Protein AF-A0A836VTZ4-F1 (afdb_monomer_lite)

Structure (mmCIF, N/CA/C/O backbone):
data_AF-A0A836VTZ4-F1
#
_entry.id   AF-A0A836VTZ4-F1
#
loop_
_atom_site.group_PDB
_atom_site.id
_atom_site.type_symbol
_atom_site.label_atom_id
_atom_site.label_alt_id
_atom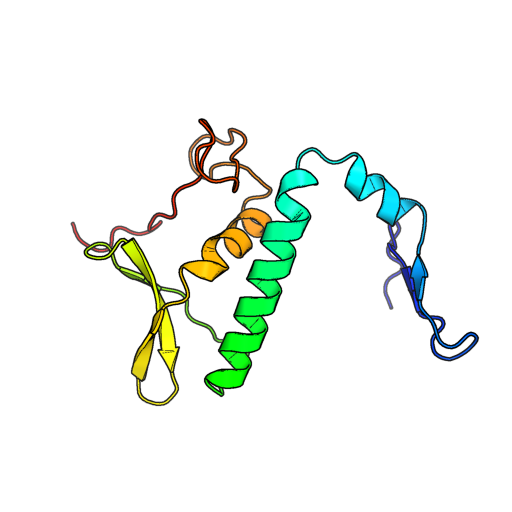_site.label_comp_id
_atom_site.label_asym_id
_atom_site.label_entity_id
_atom_site.label_seq_id
_atom_site.pdbx_PDB_ins_code
_atom_site.Cartn_x
_atom_site.Cartn_y
_atom_site.Cartn_z
_atom_site.occupancy
_atom_site.B_iso_or_equiv
_atom_site.auth_seq_id
_atom_site.auth_comp_id
_atom_site.auth_asym_id
_atom_site.auth_atom_id
_atom_site.pdbx_PDB_model_num
ATOM 1 N N . ASN A 1 1 ? 13.961 -21.337 -12.396 1.00 47.50 1 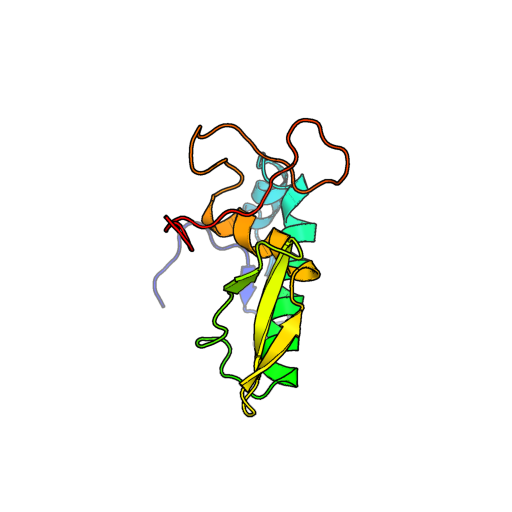ASN A N 1
ATOM 2 C CA . ASN A 1 1 ? 13.516 -20.040 -12.951 1.00 47.50 1 ASN A CA 1
ATOM 3 C C . ASN A 1 1 ? 12.354 -20.250 -13.907 1.00 47.50 1 ASN A C 1
ATOM 5 O O . ASN A 1 1 ? 12.590 -20.604 -15.053 1.00 47.50 1 ASN A O 1
ATOM 9 N N . LYS A 1 2 ? 11.105 -20.093 -13.443 1.00 51.91 2 LYS A N 1
ATOM 10 C CA . LYS A 1 2 ? 9.939 -20.077 -14.345 1.00 51.91 2 LYS A CA 1
ATOM 11 C C . LYS A 1 2 ? 10.035 -18.845 -15.245 1.00 51.91 2 LYS A C 1
ATOM 13 O O . LYS A 1 2 ? 10.364 -17.764 -14.760 1.00 51.91 2 LYS A O 1
ATOM 18 N N . ASN A 1 3 ? 9.780 -19.015 -16.538 1.00 59.22 3 ASN A N 1
ATOM 19 C CA . ASN A 1 3 ? 9.700 -17.887 -17.451 1.00 59.22 3 ASN A CA 1
ATOM 20 C C . ASN A 1 3 ? 8.380 -17.152 -17.182 1.00 59.22 3 ASN A C 1
ATOM 22 O O . ASN A 1 3 ? 7.313 -17.756 -17.251 1.00 59.22 3 ASN A O 1
ATOM 26 N N . ILE A 1 4 ? 8.467 -15.889 -16.775 1.00 75.56 4 ILE A N 1
ATOM 27 C CA . ILE A 1 4 ? 7.310 -15.032 -16.509 1.00 75.56 4 ILE A CA 1
ATOM 28 C C . ILE A 1 4 ? 7.079 -14.228 -17.786 1.00 75.56 4 ILE A C 1
ATOM 30 O O . ILE A 1 4 ? 7.991 -13.531 -18.221 1.00 75.56 4 ILE A O 1
ATOM 34 N N . ASN A 1 5 ? 5.886 -14.319 -18.381 1.00 76.44 5 ASN A N 1
ATOM 35 C CA . ASN A 1 5 ? 5.579 -13.631 -19.644 1.00 76.44 5 ASN A CA 1
ATOM 36 C C . ASN A 1 5 ? 5.683 -12.098 -19.526 1.00 76.44 5 ASN A C 1
ATOM 38 O O . ASN A 1 5 ? 6.098 -11.437 -20.468 1.00 76.44 5 ASN A O 1
ATOM 42 N N . ASN A 1 6 ? 5.370 -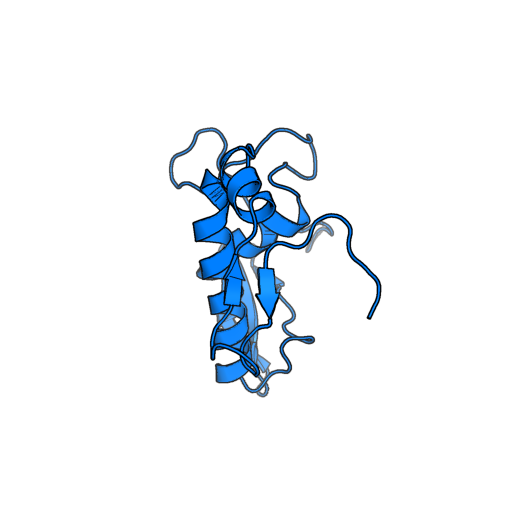11.543 -18.351 1.00 82.69 6 ASN A N 1
ATOM 43 C CA . ASN A 1 6 ? 5.417 -10.107 -18.075 1.00 82.69 6 ASN A CA 1
ATOM 44 C C . ASN A 1 6 ? 6.522 -9.793 -17.058 1.00 82.69 6 ASN A C 1
ATOM 46 O O . ASN A 1 6 ? 6.248 -9.560 -15.881 1.00 82.69 6 ASN A O 1
ATOM 50 N N . ARG A 1 7 ? 7.788 -9.839 -17.484 1.00 88.62 7 ARG A N 1
ATOM 51 C CA . ARG A 1 7 ? 8.899 -9.334 -16.656 1.00 88.62 7 ARG A CA 1
ATOM 52 C C . ARG A 1 7 ? 8.858 -7.818 -16.632 1.00 88.62 7 ARG A C 1
ATOM 54 O O . ARG A 1 7 ? 8.560 -7.237 -17.663 1.00 88.62 7 ARG A O 1
ATOM 61 N N . PHE A 1 8 ? 9.192 -7.218 -15.492 1.00 90.38 8 PHE A N 1
ATOM 62 C CA . PHE A 1 8 ? 9.368 -5.769 -15.361 1.00 90.38 8 PHE A CA 1
ATOM 63 C C . PHE A 1 8 ? 10.818 -5.327 -15.542 1.00 90.38 8 PHE A C 1
ATOM 65 O O . PHE A 1 8 ? 11.054 -4.212 -16.000 1.00 90.38 8 PHE A O 1
ATOM 72 N N . PHE A 1 9 ? 11.779 -6.203 -15.249 1.00 92.38 9 PHE A N 1
ATOM 73 C CA . PHE A 1 9 ? 13.198 -5.936 -15.432 1.00 92.38 9 PHE A CA 1
ATOM 74 C C . PHE A 1 9 ? 13.978 -7.209 -15.786 1.00 92.38 9 PHE A C 1
ATOM 76 O O . PHE A 1 9 ? 13.544 -8.328 -15.480 1.00 92.38 9 PHE A O 1
ATOM 83 N N . TYR A 1 10 ? 15.149 -7.022 -16.386 1.00 91.00 10 TYR A N 1
ATOM 84 C CA . TYR A 1 10 ? 16.205 -8.021 -16.495 1.00 91.00 10 TYR A CA 1
ATOM 85 C C . TYR A 1 10 ? 17.312 -7.710 -15.487 1.00 91.00 10 TYR A C 1
ATOM 87 O O . TYR A 1 10 ? 17.694 -6.557 -15.295 1.00 91.00 10 TYR A O 1
ATOM 95 N N . ASP A 1 11 ? 17.798 -8.748 -14.807 1.00 91.12 11 ASP A N 1
ATOM 96 C CA . ASP A 1 11 ? 18.917 -8.633 -13.877 1.00 91.12 11 ASP A CA 1
ATOM 97 C C . ASP A 1 11 ? 20.233 -8.780 -14.641 1.00 91.12 11 ASP A C 1
ATOM 99 O O . ASP A 1 11 ? 20.647 -9.888 -14.985 1.00 91.12 11 ASP A O 1
ATOM 103 N N . GLU A 1 12 ? 20.876 -7.649 -14.905 1.00 93.88 12 GLU A N 1
ATOM 104 C CA . GLU A 1 12 ? 22.128 -7.550 -15.654 1.00 93.88 12 GLU A CA 1
ATOM 105 C C . GLU A 1 12 ? 23.292 -7.131 -14.750 1.00 93.88 12 GLU A C 1
ATOM 107 O O . GLU A 1 12 ? 24.342 -6.695 -15.222 1.00 93.88 12 GLU A O 1
ATOM 112 N N . ARG A 1 13 ? 23.163 -7.312 -13.427 1.00 93.62 13 ARG A N 1
ATOM 113 C CA . ARG A 1 13 ? 24.203 -6.930 -12.456 1.00 93.62 13 ARG A CA 1
ATOM 114 C C . ARG A 1 13 ? 25.546 -7.611 -12.715 1.00 93.62 13 ARG A C 1
ATOM 116 O O . ARG A 1 13 ? 26.582 -7.065 -12.363 1.00 93.62 13 ARG A O 1
ATOM 123 N N . LYS A 1 14 ? 25.533 -8.792 -13.340 1.00 90.81 14 LYS A N 1
ATOM 124 C CA . LYS A 1 14 ? 26.747 -9.539 -13.704 1.00 90.81 14 LYS A CA 1
ATOM 125 C C . LYS A 1 14 ? 27.366 -9.121 -15.039 1.00 90.81 14 LYS A C 1
ATOM 127 O O . LYS A 1 14 ? 28.556 -9.343 -15.216 1.00 90.81 14 LYS A O 1
ATOM 132 N N . SER A 1 15 ? 26.582 -8.585 -15.975 1.00 91.44 15 SER A N 1
ATOM 133 C CA . SER A 1 15 ? 27.049 -8.220 -17.320 1.00 91.44 15 SER A CA 1
ATOM 134 C C . SER A 1 15 ? 27.321 -6.724 -17.444 1.00 91.44 15 SER A C 1
ATOM 136 O O . SER A 1 15 ? 28.387 -6.334 -17.903 1.00 91.44 15 SER A O 1
ATOM 138 N N . MET A 1 16 ? 26.370 -5.894 -17.015 1.00 88.44 16 MET A N 1
ATOM 139 C CA . MET A 1 16 ? 26.393 -4.436 -17.172 1.00 88.44 16 MET A CA 1
ATOM 140 C C . MET A 1 16 ? 26.266 -3.685 -15.839 1.00 88.44 16 MET A C 1
ATOM 142 O O . MET A 1 16 ? 26.173 -2.462 -15.822 1.00 88.44 16 MET A O 1
ATOM 146 N N . GLY A 1 17 ? 26.265 -4.398 -14.707 1.00 91.56 17 GLY A N 1
ATOM 147 C CA . GLY A 1 17 ? 26.247 -3.789 -13.374 1.00 91.56 17 GLY A CA 1
ATOM 148 C C . GLY A 1 17 ? 24.903 -3.175 -12.968 1.00 91.56 17 GLY A C 1
ATOM 149 O O . GLY A 1 17 ? 24.856 -2.432 -11.993 1.00 91.56 17 GLY A O 1
ATOM 150 N N . GLY A 1 18 ? 23.810 -3.482 -13.677 1.00 92.50 18 GLY A N 1
ATOM 151 C CA . GLY A 1 18 ? 22.523 -2.811 -13.479 1.00 92.50 18 GLY A CA 1
ATOM 152 C C . GLY A 1 18 ? 21.288 -3.692 -13.656 1.00 92.50 18 GLY A C 1
ATOM 153 O O . GLY A 1 18 ? 21.371 -4.902 -13.858 1.00 92.50 18 GLY A O 1
ATOM 154 N N . LEU A 1 19 ? 20.122 -3.054 -13.548 1.00 93.44 19 LEU A N 1
ATOM 155 C CA . LEU A 1 19 ? 18.828 -3.628 -13.913 1.00 93.44 19 LEU A CA 1
ATOM 156 C C . LEU A 1 19 ? 18.342 -2.939 -15.189 1.00 93.44 19 LEU A C 1
ATOM 158 O O . LEU A 1 19 ? 18.295 -1.711 -15.235 1.00 93.44 19 LEU A O 1
ATOM 162 N N . LEU A 1 20 ? 17.941 -3.718 -16.191 1.00 91.81 20 LEU A N 1
ATOM 163 C CA . LEU A 1 20 ? 17.328 -3.190 -17.407 1.00 91.81 20 LEU A CA 1
ATOM 164 C C . LEU A 1 20 ? 15.810 -3.253 -17.271 1.00 91.81 20 LEU A C 1
ATOM 166 O O . LEU A 1 20 ? 15.239 -4.342 -17.205 1.00 91.81 20 LEU A O 1
ATOM 170 N N . LEU A 1 21 ? 15.154 -2.096 -17.212 1.00 91.31 21 LEU A N 1
ATOM 171 C CA . LEU A 1 21 ? 13.694 -2.022 -17.181 1.00 91.31 21 LEU A CA 1
ATOM 172 C C . LEU A 1 21 ? 13.107 -2.402 -18.545 1.00 91.31 21 LEU A C 1
ATOM 174 O O . LEU A 1 21 ? 13.700 -2.156 -19.590 1.00 91.31 21 LEU A O 1
ATOM 178 N N . THR A 1 22 ? 11.925 -3.005 -18.521 1.00 92.25 22 THR A N 1
ATOM 179 C CA . THR A 1 22 ? 11.174 -3.385 -19.728 1.00 92.25 22 THR A CA 1
ATOM 180 C C . THR A 1 22 ? 9.947 -2.498 -19.901 1.00 92.25 22 THR A C 1
ATOM 182 O O . THR A 1 22 ? 9.432 -1.963 -18.919 1.00 92.25 22 THR A O 1
ATOM 185 N N . ASP A 1 23 ? 9.380 -2.454 -21.105 1.00 90.12 23 ASP A N 1
ATOM 186 C CA . ASP A 1 23 ? 8.139 -1.712 -21.379 1.00 90.12 23 ASP A CA 1
ATOM 187 C C . ASP A 1 23 ? 6.952 -2.173 -20.522 1.00 90.12 23 ASP A C 1
ATOM 189 O O . ASP A 1 23 ? 6.035 -1.407 -20.240 1.00 90.12 23 ASP A O 1
ATOM 193 N N . ASN A 1 24 ? 6.961 -3.420 -20.040 1.00 89.19 24 ASN A N 1
ATOM 194 C CA . ASN A 1 24 ? 5.922 -3.895 -19.128 1.00 89.19 24 ASN A CA 1
ATOM 195 C C . ASN A 1 24 ? 5.918 -3.145 -17.791 1.00 89.19 24 ASN A C 1
ATOM 197 O O . ASN A 1 24 ? 4.870 -3.077 -17.156 1.00 89.19 24 ASN A O 1
ATOM 201 N N . PHE A 1 25 ? 7.057 -2.595 -17.358 1.00 87.81 25 PHE A N 1
ATOM 202 C CA . PHE A 1 25 ? 7.099 -1.712 -16.192 1.00 87.81 25 PHE A CA 1
ATOM 203 C C . PHE A 1 25 ? 6.338 -0.410 -16.472 1.00 87.81 25 PHE A C 1
ATOM 205 O O . PHE A 1 25 ? 5.584 0.055 -15.624 1.00 87.81 25 PHE A O 1
ATOM 212 N N . LEU A 1 26 ? 6.462 0.136 -17.685 1.00 85.12 26 LEU A N 1
ATOM 213 C CA . LEU A 1 26 ? 5.777 1.369 -18.081 1.00 85.12 26 LEU A CA 1
ATOM 214 C C . LEU A 1 26 ? 4.254 1.197 -18.125 1.00 85.12 26 LEU A C 1
ATOM 216 O O . LEU A 1 26 ? 3.533 2.105 -17.726 1.00 85.12 26 LEU A O 1
ATOM 220 N N . LYS A 1 27 ? 3.757 0.004 -18.476 1.00 86.50 27 LYS A N 1
ATOM 221 C CA . LYS A 1 27 ? 2.316 -0.323 -18.425 1.00 86.50 27 LYS A CA 1
ATOM 222 C C . LYS A 1 27 ? 1.701 -0.187 -17.027 1.00 86.50 27 LYS A C 1
ATOM 224 O O . LYS A 1 27 ? 0.486 -0.082 -16.902 1.00 86.50 27 LYS A O 1
ATOM 229 N N . ILE A 1 28 ? 2.505 -0.180 -15.960 1.00 82.56 28 ILE A N 1
ATOM 230 C CA . ILE A 1 28 ? 2.005 0.069 -14.600 1.00 82.56 28 ILE A CA 1
ATOM 231 C C . ILE A 1 28 ? 1.453 1.498 -14.485 1.00 82.56 28 ILE A C 1
ATOM 233 O O . ILE A 1 28 ? 0.446 1.698 -13.804 1.00 82.56 28 ILE A O 1
ATOM 237 N N . ALA A 1 29 ? 2.051 2.463 -15.194 1.00 80.81 29 ALA A N 1
ATOM 238 C CA . ALA A 1 29 ? 1.586 3.851 -15.231 1.00 80.81 29 ALA A CA 1
ATOM 239 C C . ALA A 1 29 ? 0.199 4.008 -15.871 1.00 80.81 29 ALA A C 1
ATOM 241 O O . ALA A 1 29 ? -0.512 4.962 -15.581 1.00 80.81 29 ALA A O 1
ATOM 242 N N . GLU A 1 30 ? -0.214 3.046 -16.694 1.00 82.19 30 GLU A N 1
ATOM 243 C CA . GLU A 1 30 ? -1.537 3.014 -17.324 1.00 82.19 30 GLU A CA 1
ATOM 244 C C . GLU A 1 30 ? -2.606 2.396 -16.405 1.00 82.19 30 GLU A C 1
ATOM 246 O O . GLU A 1 30 ? -3.797 2.397 -16.723 1.00 82.19 30 GLU A O 1
ATOM 251 N N . SER A 1 31 ? -2.205 1.831 -15.261 1.00 77.12 31 SER A N 1
ATOM 252 C CA . SER A 1 31 ? -3.130 1.170 -14.346 1.00 77.12 31 SER A CA 1
ATOM 253 C C . SER A 1 31 ? -3.896 2.175 -13.487 1.00 77.12 31 SER A C 1
ATOM 255 O O . SER A 1 31 ? -3.355 3.162 -12.998 1.00 77.12 31 SER A O 1
ATOM 257 N N . ALA A 1 32 ? -5.161 1.861 -13.203 1.00 69.50 32 ALA A N 1
ATOM 258 C CA . ALA A 1 32 ? -6.003 2.672 -12.322 1.00 69.50 32 ALA A CA 1
ATOM 259 C C . ALA A 1 32 ? -5.496 2.759 -10.867 1.00 69.50 32 ALA A C 1
ATOM 261 O O . ALA A 1 32 ? -6.043 3.530 -10.090 1.00 69.50 32 ALA A O 1
ATOM 262 N N . SER A 1 33 ? -4.499 1.952 -10.494 1.00 70.12 33 SER A N 1
ATOM 263 C CA . SER A 1 33 ? -3.889 1.923 -9.161 1.00 70.12 33 SER A CA 1
ATOM 264 C C . SER A 1 33 ? -2.530 2.630 -9.121 1.00 70.12 33 SER A C 1
ATOM 266 O O . SER A 1 33 ? -1.861 2.592 -8.092 1.00 70.12 33 SER A O 1
ATOM 268 N N . PHE A 1 34 ? -2.099 3.263 -10.219 1.00 81.12 34 PHE A N 1
ATOM 269 C CA . PHE A 1 34 ? -0.805 3.944 -10.277 1.00 81.12 34 PHE A CA 1
ATOM 270 C C . PHE A 1 34 ? -0.681 5.062 -9.234 1.00 81.12 34 PHE A C 1
ATOM 272 O O . PHE A 1 34 ? 0.362 5.193 -8.596 1.00 81.12 34 PHE A O 1
ATOM 279 N N . ASP A 1 35 ? -1.764 5.801 -8.991 1.00 77.31 35 ASP A N 1
ATOM 280 C CA . ASP A 1 35 ? -1.797 6.884 -7.999 1.00 77.31 35 ASP A CA 1
ATOM 281 C C . ASP A 1 35 ? -1.522 6.392 -6.567 1.00 77.31 35 ASP A C 1
ATOM 283 O O . ASP A 1 35 ? -0.927 7.102 -5.751 1.00 77.31 35 ASP A O 1
ATOM 287 N N . ASP A 1 36 ? -1.906 5.149 -6.275 1.00 79.31 36 ASP A N 1
ATOM 288 C CA . ASP A 1 36 ? -1.698 4.502 -4.982 1.00 79.31 36 ASP A CA 1
ATOM 289 C C . ASP A 1 36 ? -0.315 3.838 -4.871 1.00 79.31 36 ASP A C 1
ATOM 291 O O . ASP A 1 36 ? 0.160 3.595 -3.759 1.00 79.31 36 ASP A O 1
ATOM 295 N N . LEU A 1 37 ? 0.360 3.571 -5.998 1.00 82.62 37 LEU A N 1
ATOM 296 C CA . LEU A 1 37 ? 1.576 2.752 -6.059 1.00 82.62 37 LEU A CA 1
ATOM 297 C C . LEU A 1 37 ? 2.699 3.290 -5.169 1.00 82.62 37 LEU A C 1
ATOM 299 O O . LEU A 1 37 ? 3.359 2.519 -4.470 1.00 82.62 37 LEU A O 1
ATOM 303 N N . ASN A 1 38 ? 2.912 4.608 -5.172 1.00 85.62 38 ASN A N 1
ATOM 304 C CA . ASN A 1 38 ? 3.954 5.237 -4.357 1.00 85.62 38 ASN A CA 1
ATOM 305 C C . ASN A 1 38 ? 3.648 5.108 -2.860 1.00 85.62 38 ASN A C 1
ATOM 307 O O . ASN A 1 38 ? 4.526 4.754 -2.078 1.00 85.62 38 ASN A O 1
ATOM 311 N N . GLN A 1 39 ? 2.392 5.342 -2.465 1.00 84.81 39 GLN A N 1
ATOM 312 C CA . GLN A 1 39 ? 1.971 5.242 -1.065 1.00 84.81 39 GLN A CA 1
ATOM 313 C C . GLN A 1 39 ? 2.009 3.794 -0.568 1.00 84.81 39 GLN A C 1
ATOM 315 O O . GLN A 1 39 ? 2.405 3.536 0.571 1.00 84.81 39 GLN A O 1
ATOM 320 N N . GLU A 1 40 ? 1.620 2.845 -1.421 1.00 85.38 40 GLU A N 1
ATOM 321 C CA . GLU A 1 40 ? 1.718 1.417 -1.133 1.00 85.38 40 GLU A CA 1
ATOM 322 C C . GLU A 1 40 ? 3.184 0.987 -0.983 1.00 85.38 40 GLU A C 1
ATOM 324 O O . GLU A 1 40 ? 3.526 0.314 -0.010 1.00 85.38 40 GLU A O 1
ATOM 329 N N . THR A 1 41 ? 4.052 1.395 -1.913 1.00 87.50 41 THR A N 1
ATOM 330 C CA . THR A 1 41 ? 5.484 1.055 -1.901 1.00 87.50 41 THR A CA 1
ATOM 331 C C . THR A 1 41 ? 6.168 1.582 -0.643 1.00 87.50 41 THR A C 1
ATOM 333 O O . THR A 1 41 ? 6.825 0.808 0.054 1.00 87.50 41 THR A O 1
ATOM 336 N N . ASP A 1 42 ? 5.955 2.856 -0.308 1.00 88.56 42 ASP A N 1
ATOM 337 C CA . ASP A 1 42 ? 6.505 3.475 0.903 1.00 88.56 42 ASP A CA 1
ATOM 338 C C . ASP A 1 42 ? 6.017 2.757 2.170 1.00 88.56 42 ASP A C 1
ATOM 340 O O . ASP A 1 42 ? 6.806 2.338 3.017 1.00 88.56 42 ASP A O 1
ATOM 344 N N . SER A 1 43 ? 4.712 2.481 2.253 1.00 86.12 43 SER A N 1
ATOM 345 C CA . SER A 1 43 ? 4.128 1.789 3.408 1.00 86.12 43 SER A CA 1
ATOM 346 C C . SER A 1 43 ? 4.640 0.358 3.571 1.00 86.12 43 SER A C 1
ATOM 348 O O . SER A 1 43 ? 4.872 -0.084 4.699 1.00 86.12 43 SER A O 1
ATOM 350 N N . ARG A 1 44 ? 4.841 -0.369 2.462 1.00 86.12 44 ARG A N 1
ATOM 351 C CA . ARG A 1 44 ? 5.438 -1.714 2.465 1.00 86.12 44 ARG A CA 1
ATOM 352 C C . ARG A 1 44 ? 6.888 -1.678 2.924 1.00 86.12 44 ARG A C 1
ATOM 354 O O . ARG A 1 44 ? 7.291 -2.552 3.689 1.00 86.12 44 ARG A O 1
ATOM 361 N N . TRP A 1 45 ? 7.659 -0.687 2.483 1.00 88.12 45 TRP A N 1
ATOM 362 C CA . TRP A 1 45 ? 9.036 -0.527 2.932 1.00 88.12 45 TRP A CA 1
ATOM 363 C C . TRP A 1 45 ? 9.098 -0.223 4.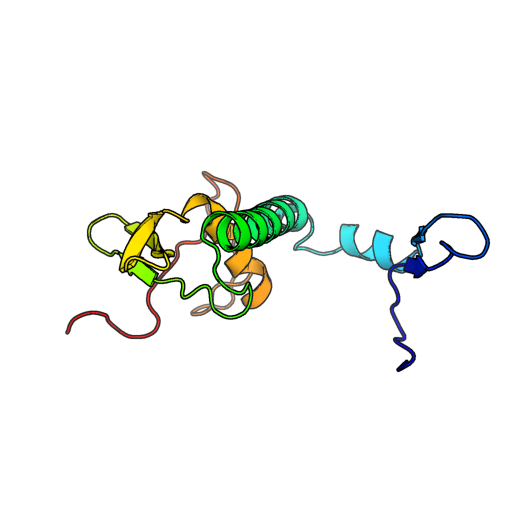430 1.00 88.12 45 TRP A C 1
ATOM 365 O O . TRP A 1 45 ? 9.810 -0.899 5.168 1.00 88.12 45 TRP A O 1
ATOM 375 N N . ARG A 1 46 ? 8.223 0.662 4.911 1.00 86.81 46 ARG A N 1
ATOM 376 C CA . ARG A 1 46 ? 8.098 0.995 6.333 1.00 86.81 46 ARG A CA 1
ATOM 377 C C . ARG A 1 46 ? 7.742 -0.207 7.216 1.00 86.81 46 ARG A C 1
ATOM 379 O O . ARG A 1 46 ? 8.240 -0.314 8.335 1.00 86.81 46 ARG A O 1
ATOM 386 N N . LEU A 1 47 ? 6.921 -1.142 6.720 1.00 83.38 47 LEU A N 1
ATOM 387 C CA . LEU A 1 47 ? 6.659 -2.417 7.409 1.00 83.38 47 LEU A CA 1
ATOM 388 C C . LEU A 1 47 ? 7.925 -3.269 7.527 1.00 83.38 47 LEU A C 1
ATOM 390 O O . LEU A 1 47 ? 8.172 -3.849 8.582 1.00 83.38 47 LEU A O 1
ATOM 394 N N . VAL A 1 48 ? 8.724 -3.346 6.461 1.00 84.12 48 VAL A N 1
ATOM 395 C CA . VAL A 1 48 ? 9.993 -4.088 6.463 1.00 84.12 48 VAL A CA 1
ATOM 396 C C . VAL A 1 48 ? 10.984 -3.457 7.443 1.00 84.12 48 VAL A C 1
ATOM 398 O O . VAL A 1 48 ? 11.560 -4.170 8.263 1.00 84.12 48 VAL A O 1
ATOM 401 N N . GLU A 1 49 ? 11.129 -2.134 7.416 1.00 86.06 49 GLU A N 1
ATOM 402 C CA . GLU A 1 49 ? 11.991 -1.393 8.343 1.00 86.06 49 GLU A CA 1
ATOM 403 C C . GLU A 1 49 ? 11.550 -1.567 9.798 1.00 86.06 49 GLU A C 1
ATOM 405 O O . GLU A 1 49 ? 12.381 -1.776 10.682 1.00 86.06 49 GLU A O 1
ATOM 410 N N . THR A 1 50 ? 10.238 -1.549 10.044 1.00 82.19 50 THR A N 1
ATOM 411 C CA . THR A 1 50 ? 9.671 -1.789 11.375 1.00 82.19 50 THR A CA 1
ATOM 412 C C . THR A 1 50 ? 9.916 -3.228 11.830 1.00 82.19 50 THR A C 1
ATOM 414 O O . THR A 1 50 ? 10.298 -3.458 12.972 1.00 82.19 50 THR A O 1
ATOM 417 N N . ALA A 1 51 ? 9.766 -4.221 10.951 1.00 79.62 51 ALA A N 1
ATOM 418 C CA . ALA A 1 51 ? 10.086 -5.608 11.288 1.00 79.62 51 ALA A CA 1
ATOM 419 C C . ALA A 1 51 ? 11.556 -5.754 11.716 1.00 79.62 51 ALA A C 1
ATOM 421 O O . ALA A 1 51 ? 11.850 -6.384 12.734 1.00 79.62 51 ALA A O 1
ATOM 422 N N . TRP A 1 52 ? 12.470 -5.121 10.972 1.00 83.06 52 TRP A N 1
ATOM 423 C CA . TRP A 1 52 ? 13.896 -5.109 11.295 1.00 83.06 52 TRP A CA 1
ATOM 424 C C . TRP A 1 52 ? 14.197 -4.403 12.616 1.00 83.06 52 TRP A C 1
ATOM 426 O O . TRP A 1 52 ? 14.934 -4.959 13.429 1.00 83.06 52 TRP A O 1
ATOM 436 N N . SER A 1 53 ? 13.614 -3.227 12.863 1.00 82.69 53 SER A N 1
ATOM 437 C CA . SER A 1 53 ? 13.853 -2.474 14.101 1.00 82.69 53 SER A CA 1
ATOM 438 C C . SER A 1 53 ? 13.340 -3.2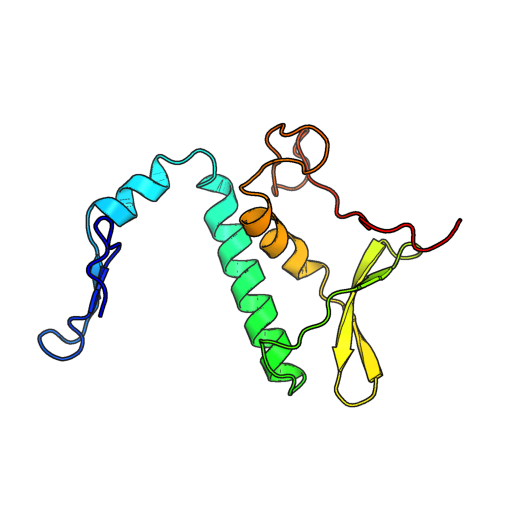02 15.346 1.00 82.69 53 SER A C 1
ATOM 440 O O . SER A 1 53 ? 13.931 -3.084 16.418 1.00 82.69 53 SER A O 1
ATOM 442 N N . LEU A 1 54 ? 12.279 -4.001 15.203 1.00 78.31 54 LEU A N 1
ATOM 443 C CA . LEU A 1 54 ? 11.708 -4.797 16.289 1.00 78.31 54 LEU A CA 1
ATOM 444 C C . LEU A 1 54 ? 12.368 -6.173 16.464 1.00 78.31 54 LEU A C 1
ATOM 446 O O . LEU A 1 54 ? 12.007 -6.899 17.391 1.00 78.31 54 LEU A O 1
ATOM 450 N N . GLY A 1 55 ? 13.313 -6.547 15.594 1.00 72.31 55 GLY A N 1
ATOM 451 C CA . GLY A 1 55 ? 13.955 -7.864 15.619 1.00 72.31 55 GLY A CA 1
ATOM 452 C C . GLY A 1 55 ? 12.996 -9.020 15.311 1.00 72.31 55 GLY A C 1
ATOM 453 O O . GLY A 1 55 ? 13.261 -10.159 15.693 1.00 72.31 55 GLY A O 1
ATOM 454 N N . ILE A 1 56 ? 11.872 -8.738 14.646 1.00 71.06 56 ILE A N 1
ATOM 455 C CA . ILE A 1 56 ? 10.857 -9.732 14.290 1.00 71.06 56 ILE A CA 1
ATOM 456 C C . ILE A 1 56 ? 11.133 -10.199 12.862 1.00 71.06 56 ILE A C 1
ATOM 458 O O . ILE A 1 56 ? 11.479 -9.414 11.976 1.00 71.06 56 ILE A O 1
ATOM 462 N N . SER A 1 57 ? 10.950 -11.493 12.599 1.00 62.12 57 SER A N 1
ATOM 463 C CA . SER A 1 57 ? 10.930 -11.977 11.220 1.00 62.12 57 SER A CA 1
ATOM 464 C C . SER A 1 57 ? 9.858 -11.222 10.428 1.00 62.12 57 SER A C 1
ATOM 466 O O . SER A 1 57 ? 8.701 -11.182 10.834 1.00 62.12 57 SER A O 1
ATOM 468 N N . LYS A 1 58 ? 10.214 -10.681 9.257 1.00 56.84 58 LYS A N 1
ATOM 469 C CA . LYS A 1 58 ? 9.281 -10.018 8.321 1.00 56.84 58 LYS A CA 1
ATOM 470 C C . LYS A 1 58 ? 8.036 -10.852 7.975 1.00 56.84 58 LYS A C 1
ATOM 472 O O . LYS A 1 58 ? 7.028 -10.300 7.560 1.00 56.84 58 LYS A O 1
ATOM 477 N N . ASN A 1 59 ? 8.108 -12.174 8.155 1.00 54.22 59 ASN A N 1
ATOM 478 C CA . ASN A 1 59 ? 7.007 -13.110 7.920 1.00 54.22 59 ASN A CA 1
ATOM 479 C C . ASN A 1 59 ? 6.051 -13.245 9.130 1.00 54.22 59 ASN A C 1
ATOM 481 O O . ASN A 1 59 ? 5.071 -13.975 9.036 1.00 54.22 59 ASN A O 1
ATOM 485 N N . VAL A 1 60 ? 6.358 -12.601 10.264 1.00 55.69 60 VAL A N 1
ATOM 486 C CA . VAL A 1 60 ? 5.704 -12.763 11.582 1.00 55.69 60 VAL A CA 1
ATOM 487 C C . VAL A 1 60 ? 5.295 -11.399 12.168 1.00 55.69 60 VAL A C 1
ATOM 489 O O . VAL A 1 60 ? 5.081 -11.262 13.367 1.00 55.69 60 VAL A O 1
ATOM 492 N N . VAL A 1 61 ? 5.176 -10.350 11.348 1.00 63.44 61 VAL A N 1
ATOM 493 C CA . VAL A 1 61 ? 4.575 -9.091 11.817 1.00 63.44 61 VAL A CA 1
ATOM 494 C C . VAL A 1 61 ? 3.069 -9.310 11.921 1.00 63.44 61 VAL A C 1
ATOM 496 O O . VAL A 1 61 ? 2.345 -9.213 10.930 1.00 63.44 61 VAL A O 1
ATOM 499 N N . GLN A 1 62 ? 2.598 -9.665 13.116 1.00 68.31 62 GLN A N 1
ATOM 500 C CA . GLN A 1 62 ? 1.172 -9.733 13.400 1.00 68.31 62 GLN A CA 1
ATOM 501 C C . GLN A 1 62 ? 0.641 -8.305 13.547 1.00 68.31 62 GLN A C 1
ATOM 503 O O . GLN A 1 62 ? 0.935 -7.617 14.520 1.00 68.31 62 GLN A O 1
ATOM 508 N N . ILE A 1 63 ? -0.126 -7.866 12.552 1.00 70.75 63 ILE A N 1
ATOM 509 C CA . ILE A 1 63 ? -0.802 -6.569 12.556 1.00 70.75 63 ILE A CA 1
ATOM 510 C C . ILE A 1 63 ? -2.153 -6.744 13.254 1.00 70.75 63 ILE A C 1
ATOM 512 O O . ILE A 1 63 ? -2.967 -7.561 12.825 1.00 70.75 63 ILE A O 1
ATOM 516 N N . ALA A 1 64 ? -2.387 -5.979 14.315 1.00 73.94 64 ALA A N 1
ATOM 517 C CA . ALA A 1 64 ? -3.657 -5.889 15.028 1.00 73.94 64 ALA A CA 1
ATOM 518 C C . ALA A 1 64 ? -4.193 -4.453 14.958 1.00 73.94 64 ALA A C 1
ATOM 520 O O . ALA A 1 64 ? -3.412 -3.510 14.865 1.00 73.94 64 ALA A O 1
ATOM 521 N N . PHE A 1 65 ? -5.509 -4.269 15.009 1.00 75.38 65 PHE A N 1
ATOM 522 C CA . PHE A 1 65 ? -6.145 -2.952 15.080 1.00 75.38 65 PHE A CA 1
ATOM 523 C C . PHE A 1 65 ? -6.739 -2.746 16.476 1.00 75.38 65 PHE A C 1
ATOM 525 O O . PHE A 1 65 ? -7.164 -3.699 17.126 1.00 75.38 65 PHE A O 1
ATOM 532 N N . ASP A 1 66 ? -6.717 -1.517 16.972 1.00 75.62 66 ASP A N 1
ATOM 533 C CA . ASP A 1 66 ? -7.280 -1.134 18.265 1.00 75.62 66 ASP A CA 1
ATOM 534 C C . ASP A 1 66 ? -8.465 -0.202 18.034 1.00 75.62 66 ASP A C 1
ATOM 536 O O . ASP A 1 66 ? -8.290 0.891 17.511 1.00 75.62 66 ASP A O 1
ATOM 540 N N . GLN A 1 67 ? -9.659 -0.650 18.418 1.00 73.06 67 GLN A N 1
ATOM 541 C CA . GLN A 1 67 ? -10.915 0.053 18.156 1.00 73.06 67 GLN A CA 1
ATOM 542 C C . GLN A 1 67 ? -11.111 1.298 19.037 1.00 73.06 67 GLN A C 1
ATOM 544 O O . GLN A 1 67 ? -11.905 2.163 18.689 1.00 73.06 67 GLN A O 1
ATOM 549 N N . GLU A 1 68 ? -10.423 1.408 20.180 1.00 79.69 68 GLU A N 1
ATOM 550 C CA . GLU A 1 68 ? -10.536 2.600 21.036 1.00 79.69 68 GLU A CA 1
ATOM 551 C C . GLU A 1 68 ? -9.683 3.757 20.507 1.00 79.69 68 GLU A C 1
ATOM 553 O O . GLU A 1 68 ? -9.995 4.924 20.741 1.00 79.69 68 GLU A O 1
ATOM 558 N N . THR A 1 69 ? -8.592 3.434 19.810 1.00 78.31 69 THR A N 1
ATOM 559 C CA . THR A 1 69 ? -7.609 4.418 19.334 1.00 78.31 69 THR A CA 1
ATOM 560 C C . THR A 1 69 ? -7.553 4.548 17.813 1.00 78.31 69 THR A C 1
ATOM 562 O O . THR A 1 69 ? -6.883 5.449 17.312 1.00 78.31 69 THR A O 1
ATOM 565 N N . ASP A 1 70 ? -8.237 3.668 17.082 1.00 75.19 70 ASP A N 1
ATOM 566 C CA . ASP A 1 70 ? -8.161 3.499 15.629 1.00 75.19 70 ASP A CA 1
ATOM 567 C C . ASP A 1 70 ? -6.729 3.282 15.101 1.00 75.19 70 ASP A C 1
ATOM 569 O O . ASP A 1 70 ? -6.373 3.687 13.987 1.00 75.19 70 ASP A O 1
ATOM 573 N N . LEU A 1 71 ? -5.880 2.624 15.903 1.00 79.62 71 LEU A N 1
ATOM 574 C CA . LEU A 1 71 ? -4.471 2.395 15.577 1.00 79.62 71 LEU A CA 1
ATOM 575 C C . LEU A 1 71 ? -4.188 0.950 15.166 1.00 79.62 71 LEU A C 1
ATOM 577 O O . LEU A 1 71 ? -4.514 -0.010 15.872 1.00 79.62 71 LEU A O 1
ATOM 581 N N . LEU A 1 72 ? -3.461 0.795 14.058 1.00 76.06 72 LEU A N 1
ATOM 582 C CA . LEU A 1 72 ? -2.786 -0.459 13.743 1.00 76.06 72 LEU A CA 1
ATOM 583 C C . LEU A 1 72 ? -1.536 -0.582 14.602 1.00 76.06 72 LEU A C 1
ATOM 585 O O . LEU A 1 72 ? -0.742 0.347 14.694 1.00 76.06 72 LEU A O 1
ATOM 589 N N . HIS A 1 73 ? -1.321 -1.747 15.191 1.00 78.88 73 HIS A N 1
ATOM 590 C CA . HIS A 1 73 ? -0.170 -2.024 16.025 1.00 78.88 73 HIS A CA 1
ATOM 591 C C . HIS A 1 73 ? 0.373 -3.435 15.797 1.00 78.88 73 HIS A C 1
ATOM 593 O O . HIS A 1 73 ? -0.343 -4.346 15.391 1.00 78.88 73 HIS A O 1
ATOM 599 N N . THR A 1 74 ? 1.655 -3.615 16.085 1.00 80.81 74 THR A N 1
ATOM 600 C CA . THR A 1 74 ? 2.322 -4.918 16.189 1.00 80.81 74 THR A CA 1
ATOM 601 C C . THR A 1 74 ? 2.873 -5.091 17.603 1.00 80.81 74 THR A C 1
ATOM 603 O O . THR A 1 74 ? 2.932 -4.133 18.379 1.00 80.81 74 THR A O 1
ATOM 606 N N . GLN A 1 75 ? 3.278 -6.307 17.961 1.00 76.69 75 GLN A N 1
ATOM 607 C CA . GLN A 1 75 ? 3.973 -6.585 19.218 1.00 76.69 75 GLN A CA 1
ATOM 608 C C . GLN A 1 75 ? 5.455 -6.835 18.955 1.00 76.69 75 GLN A C 1
ATOM 610 O O . GLN A 1 75 ? 5.798 -7.526 18.001 1.00 76.69 75 GLN A O 1
ATOM 615 N N . ASN A 1 76 ? 6.334 -6.267 19.781 1.00 71.31 76 ASN A N 1
ATOM 616 C CA . ASN A 1 76 ? 7.765 -6.575 19.739 1.00 71.31 76 ASN A CA 1
ATOM 617 C C . ASN A 1 76 ? 8.101 -7.858 20.519 1.00 71.31 76 ASN A C 1
ATOM 619 O O . ASN A 1 76 ? 7.239 -8.450 21.164 1.00 71.31 76 ASN A O 1
ATOM 623 N N . SER A 1 77 ? 9.371 -8.270 20.506 1.00 71.00 77 SER A N 1
ATOM 624 C CA . SER A 1 77 ? 9.855 -9.457 21.235 1.00 71.00 77 SER A CA 1
ATOM 625 C C . SER A 1 77 ? 9.593 -9.432 22.750 1.00 71.00 77 SER A C 1
ATOM 627 O O . SER A 1 77 ? 9.562 -10.483 23.381 1.00 71.00 77 SER A O 1
ATOM 629 N N . ASN A 1 78 ? 9.353 -8.251 23.323 1.00 74.50 78 ASN A N 1
ATOM 630 C CA . ASN A 1 78 ? 9.009 -8.044 24.729 1.00 74.50 78 ASN A CA 1
ATOM 631 C C . ASN A 1 78 ? 7.495 -7.851 24.945 1.00 74.50 78 ASN A C 1
ATOM 633 O O . ASN A 1 78 ? 7.096 -7.282 25.962 1.00 74.50 78 ASN A O 1
ATOM 637 N N . MET A 1 79 ? 6.656 -8.252 23.981 1.00 73.12 79 MET A N 1
ATOM 638 C CA . MET A 1 79 ? 5.191 -8.117 24.005 1.00 73.12 79 MET A CA 1
ATOM 639 C C . MET A 1 79 ? 4.686 -6.666 24.133 1.00 73.12 79 MET A C 1
ATOM 641 O O . MET A 1 79 ? 3.530 -6.432 24.487 1.00 73.12 79 MET A O 1
ATOM 645 N N . LYS A 1 80 ? 5.524 -5.660 23.843 1.00 75.50 80 LYS A N 1
ATOM 646 C CA . LYS A 1 80 ? 5.103 -4.250 23.849 1.00 75.50 80 LYS A CA 1
ATOM 647 C C . LYS A 1 80 ? 4.447 -3.882 22.524 1.00 75.50 80 LYS A C 1
ATOM 649 O O . LYS A 1 80 ? 4.950 -4.251 21.462 1.00 75.50 80 LYS A O 1
ATOM 654 N N . ARG A 1 81 ? 3.365 -3.102 22.604 1.00 77.31 81 ARG A N 1
ATOM 655 C CA . ARG A 1 81 ? 2.654 -2.550 21.443 1.00 77.31 81 ARG A CA 1
ATOM 656 C C . ARG A 1 81 ? 3.510 -1.503 20.729 1.00 77.31 81 ARG A C 1
ATOM 658 O O . ARG A 1 81 ? 4.125 -0.657 21.376 1.00 77.31 81 ARG A O 1
ATOM 665 N N . VAL A 1 82 ? 3.514 -1.561 19.403 1.00 78.62 82 VAL A N 1
ATOM 666 C CA . VAL A 1 82 ? 4.193 -0.618 18.507 1.00 78.62 82 VAL A CA 1
ATOM 667 C C . VAL A 1 82 ? 3.201 -0.183 17.442 1.00 78.62 82 VAL A C 1
ATOM 669 O O . VAL A 1 82 ? 2.682 -1.032 16.724 1.00 78.62 82 VAL A O 1
ATOM 672 N N . ASP A 1 83 ? 2.937 1.117 17.351 1.00 78.69 83 ASP A N 1
ATOM 673 C CA . ASP A 1 83 ? 2.04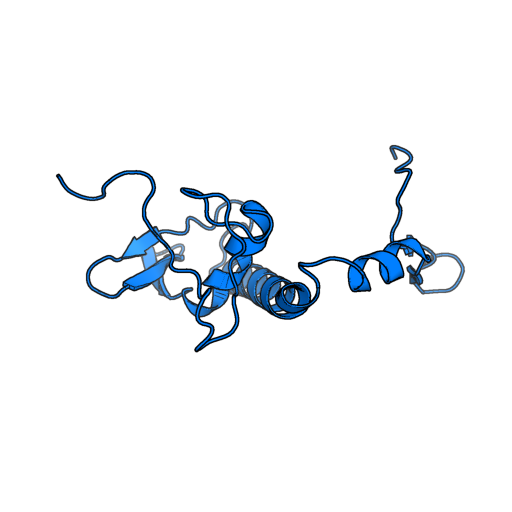0 1.699 16.351 1.00 78.69 83 ASP A CA 1
ATOM 674 C C . ASP A 1 83 ? 2.646 1.594 14.939 1.00 78.69 83 ASP A C 1
ATOM 676 O O . ASP A 1 83 ? 3.794 1.973 14.700 1.00 78.69 83 ASP A O 1
ATOM 680 N N . ILE A 1 84 ? 1.856 1.067 14.008 1.00 80.00 84 ILE A N 1
ATOM 681 C CA . ILE A 1 84 ? 2.165 0.901 12.583 1.00 80.00 84 ILE A CA 1
ATOM 682 C C . ILE A 1 84 ? 1.036 1.435 11.689 1.00 80.00 84 ILE A C 1
ATOM 684 O O . ILE A 1 84 ? 0.967 1.109 10.504 1.00 80.00 84 ILE A O 1
ATOM 688 N N . THR A 1 85 ? 0.162 2.293 12.217 1.00 76.94 85 THR A N 1
ATOM 689 C CA . THR A 1 85 ? -0.953 2.931 11.484 1.00 76.94 85 THR A CA 1
ATOM 690 C C . THR A 1 85 ? -0.475 3.667 10.241 1.00 76.94 85 THR A C 1
ATOM 692 O O . THR A 1 85 ? -1.139 3.676 9.203 1.00 76.94 85 THR A O 1
ATOM 695 N N . SER A 1 86 ? 0.734 4.224 10.303 1.00 76.31 86 SER A N 1
ATOM 696 C CA . SER A 1 86 ? 1.385 4.870 9.162 1.00 76.31 86 SER A CA 1
ATOM 697 C C . SER A 1 86 ? 1.639 3.938 7.966 1.00 76.31 86 SER A C 1
ATOM 699 O O . SER A 1 86 ? 1.796 4.431 6.853 1.00 76.31 86 SER A O 1
ATOM 701 N N . SER A 1 87 ? 1.614 2.616 8.164 1.00 80.69 87 SER A N 1
ATOM 702 C CA . SER A 1 87 ? 1.764 1.594 7.123 1.00 80.69 87 SER A CA 1
ATOM 703 C C . SER A 1 87 ? 0.435 1.060 6.573 1.00 80.69 87 SER A C 1
ATOM 705 O O . SER A 1 87 ? 0.446 0.128 5.764 1.00 80.69 87 SER A O 1
ATOM 707 N N . ARG A 1 88 ? -0.716 1.632 6.961 1.00 80.31 88 ARG A N 1
ATOM 708 C CA . ARG A 1 88 ? -2.053 1.165 6.533 1.00 80.31 88 ARG A CA 1
ATOM 709 C C . ARG A 1 88 ? -2.205 1.019 5.015 1.00 80.31 88 ARG A C 1
ATOM 711 O O . ARG A 1 88 ? -2.869 0.097 4.553 1.00 80.31 88 ARG A O 1
ATOM 718 N N . SER A 1 89 ? -1.550 1.877 4.229 1.00 83.62 89 SER A N 1
ATOM 719 C CA . SER A 1 89 ? -1.656 1.862 2.765 1.00 83.62 89 SER A CA 1
ATOM 720 C C . SER A 1 89 ? -1.079 0.591 2.133 1.00 83.62 89 SER A C 1
ATOM 722 O O . SER A 1 89 ? -1.462 0.238 1.021 1.00 83.62 89 SER A O 1
ATOM 724 N N . ALA A 1 90 ? -0.231 -0.160 2.847 1.00 82.12 90 ALA A N 1
ATOM 725 C CA . ALA A 1 90 ? 0.248 -1.466 2.394 1.00 82.12 90 ALA A CA 1
ATOM 726 C C . ALA A 1 90 ? -0.881 -2.511 2.267 1.00 82.12 90 ALA A C 1
ATOM 728 O O . ALA A 1 90 ? -0.729 -3.491 1.535 1.00 82.12 90 ALA A O 1
ATOM 729 N N . LEU A 1 91 ? -2.016 -2.310 2.953 1.00 77.06 91 LEU A N 1
ATOM 730 C CA . LEU A 1 91 ? -3.180 -3.199 2.880 1.00 77.06 91 LEU A CA 1
ATOM 731 C C . LEU A 1 91 ? -3.922 -3.087 1.537 1.00 77.06 91 LEU A C 1
ATOM 733 O O . LEU A 1 91 ? -4.493 -4.073 1.069 1.00 77.06 91 LEU A O 1
ATOM 737 N N . ASN A 1 92 ? -3.842 -1.928 0.874 1.00 82.19 92 ASN A N 1
ATOM 738 C CA . ASN A 1 92 ? -4.537 -1.656 -0.389 1.00 82.19 92 ASN A CA 1
ATOM 739 C C . ASN A 1 92 ? -4.150 -2.634 -1.503 1.00 82.19 92 ASN A C 1
ATOM 741 O O . ASN A 1 92 ? -5.002 -3.100 -2.262 1.00 82.19 92 ASN A O 1
ATOM 745 N N . GLY A 1 93 ? -2.867 -3.004 -1.561 1.00 76.56 93 GLY A N 1
ATOM 746 C CA . GLY A 1 93 ? -2.354 -3.947 -2.551 1.00 76.56 93 GLY A CA 1
ATOM 747 C C . GLY A 1 93 ? -2.974 -5.341 -2.438 1.00 76.56 93 GLY A C 1
ATOM 748 O O . GLY A 1 93 ? -3.223 -5.989 -3.454 1.00 76.56 93 GLY A O 1
ATOM 749 N N . TYR A 1 94 ? -3.300 -5.799 -1.221 1.00 77.94 94 TYR A N 1
ATOM 750 C CA . TYR A 1 94 ? -4.000 -7.077 -1.017 1.00 77.94 94 TYR A CA 1
ATOM 751 C C . TYR A 1 94 ? -5.452 -7.024 -1.502 1.00 77.94 94 TYR A C 1
ATOM 753 O O . TYR A 1 94 ? -5.984 -8.026 -1.981 1.00 77.94 94 TYR A O 1
ATOM 761 N N . GLN A 1 95 ? -6.073 -5.848 -1.423 1.00 80.94 95 GLN A N 1
ATOM 762 C CA . GLN A 1 95 ? -7.453 -5.611 -1.842 1.00 80.94 95 GLN A CA 1
ATOM 763 C C . GLN A 1 95 ? -7.572 -5.121 -3.296 1.00 80.94 95 GLN A C 1
ATOM 765 O O . GLN A 1 95 ? -8.679 -4.921 -3.797 1.00 80.94 95 GLN A O 1
ATOM 770 N N . LYS A 1 96 ? -6.443 -4.970 -4.005 1.00 83.56 96 LYS A N 1
ATOM 771 C CA . LYS A 1 96 ? -6.370 -4.507 -5.401 1.00 83.56 96 LYS A CA 1
ATOM 772 C C . LYS A 1 96 ? -7.052 -3.147 -5.617 1.00 83.56 96 LYS A C 1
ATOM 774 O O . LYS A 1 96 ? -7.739 -2.964 -6.625 1.00 83.56 96 LYS A O 1
ATOM 779 N N . GLY A 1 97 ? -6.906 -2.222 -4.666 1.00 83.69 97 GLY A N 1
ATOM 780 C CA . GLY A 1 97 ? -7.499 -0.883 -4.779 1.00 83.69 97 GLY A CA 1
ATOM 781 C C . GLY A 1 97 ? -9.025 -0.864 -4.686 1.00 83.69 97 GLY A C 1
ATOM 782 O O . GLY A 1 97 ? -9.660 0.048 -5.220 1.00 83.69 97 GLY A O 1
ATOM 783 N N . LYS A 1 98 ? -9.640 -1.894 -4.089 1.00 87.25 98 LYS A N 1
ATOM 784 C CA . LYS A 1 98 ? -11.098 -2.017 -3.979 1.00 87.25 98 LYS A CA 1
ATOM 785 C C . LYS A 1 98 ? -11.539 -2.321 -2.556 1.00 87.25 98 LYS A C 1
ATOM 787 O O . LYS A 1 98 ? -10.916 -3.116 -1.866 1.00 87.25 98 LYS A O 1
ATOM 792 N N . CYS A 1 99 ? -12.667 -1.751 -2.145 1.00 86.50 99 CYS A N 1
ATOM 793 C CA . CYS A 1 99 ? -13.291 -2.075 -0.866 1.00 86.50 99 CYS A CA 1
ATOM 794 C C . CYS A 1 99 ? -13.664 -3.565 -0.818 1.00 86.50 99 CYS A C 1
ATOM 796 O O . CYS A 1 99 ? -14.300 -4.078 -1.742 1.00 86.50 99 CYS A O 1
ATOM 798 N N . PHE A 1 100 ? -13.319 -4.239 0.280 1.00 86.06 100 PHE A N 1
ATOM 799 C CA . PHE A 1 100 ? -13.621 -5.655 0.494 1.00 86.06 100 PHE A CA 1
ATOM 800 C C . PHE A 1 100 ? -15.127 -5.963 0.470 1.00 86.06 100 PHE A C 1
ATOM 802 O O . PHE A 1 100 ? -15.532 -6.994 -0.058 1.00 86.06 100 PHE A O 1
ATOM 809 N N . TYR A 1 101 ? -15.958 -5.055 0.991 1.00 88.38 101 TYR A N 1
ATOM 810 C CA . TYR A 1 101 ? -17.399 -5.278 1.124 1.00 88.38 101 TYR A CA 1
ATOM 811 C C . TYR A 1 101 ? -18.188 -4.968 -0.155 1.00 88.38 101 TYR A C 1
ATOM 813 O O . TYR A 1 101 ? -19.107 -5.702 -0.507 1.00 88.38 101 TYR A O 1
ATOM 821 N N . CYS A 1 102 ? -17.857 -3.877 -0.855 1.00 90.44 102 CYS A N 1
ATOM 822 C CA . CYS A 1 102 ? -18.671 -3.377 -1.972 1.00 90.44 102 CYS A CA 1
ATOM 823 C C . CYS A 1 102 ? -17.957 -3.367 -3.331 1.00 90.44 102 CYS A C 1
ATOM 825 O O . CYS A 1 102 ? -18.561 -2.976 -4.329 1.00 90.44 102 CYS A O 1
ATOM 827 N N . PHE A 1 103 ? -16.679 -3.760 -3.385 1.00 88.50 103 PHE A N 1
ATOM 828 C CA . PHE A 1 103 ? -15.842 -3.812 -4.592 1.00 88.50 103 PHE A CA 1
ATOM 829 C C . PHE A 1 103 ? -15.690 -2.490 -5.364 1.00 88.50 103 PHE A C 1
ATOM 831 O O . PHE A 1 103 ? -15.143 -2.481 -6.474 1.00 88.50 103 PHE A O 1
ATOM 838 N N . ARG A 1 104 ? -16.139 -1.366 -4.793 1.00 89.00 104 ARG A N 1
ATOM 839 C CA . ARG A 1 104 ? -15.882 -0.027 -5.333 1.00 89.00 104 ARG A CA 1
ATOM 840 C C . ARG A 1 104 ? -14.408 0.312 -5.189 1.00 89.00 104 ARG A C 1
ATOM 842 O O . ARG A 1 104 ? -13.738 -0.211 -4.299 1.00 89.00 104 ARG A O 1
ATOM 849 N N . LYS A 1 105 ? -13.919 1.181 -6.073 1.00 86.44 105 LYS A N 1
ATOM 850 C CA . LYS A 1 105 ? -12.571 1.731 -5.948 1.00 86.44 105 LYS A CA 1
ATOM 851 C C . LYS A 1 105 ? -12.452 2.489 -4.630 1.00 86.44 105 LYS A C 1
ATOM 853 O O . LYS A 1 105 ? -13.424 3.085 -4.169 1.00 86.44 105 LYS A O 1
ATOM 858 N N . ILE A 1 106 ? -11.274 2.401 -4.036 1.00 86.38 106 ILE A N 1
ATOM 859 C CA . ILE A 1 106 ? -10.903 3.153 -2.845 1.00 86.38 106 ILE A CA 1
ATOM 860 C C . ILE A 1 106 ? -9.651 3.966 -3.146 1.00 86.38 106 ILE A C 1
ATOM 862 O O . ILE A 1 106 ? -8.884 3.628 -4.044 1.00 86.38 106 ILE A O 1
ATOM 866 N N . SER A 1 107 ? -9.457 5.035 -2.388 1.00 84.44 107 SER A N 1
ATOM 867 C CA . SER A 1 107 ? -8.337 5.957 -2.507 1.00 84.44 107 SER A CA 1
ATOM 868 C C . SER A 1 107 ? -7.561 5.992 -1.197 1.00 84.44 107 SER A C 1
ATOM 870 O O . SER A 1 107 ? -8.142 6.117 -0.115 1.00 84.44 107 SER A O 1
ATOM 872 N N . LEU A 1 108 ? -6.231 5.984 -1.285 1.00 82.50 108 LEU A N 1
ATOM 873 C CA . LEU A 1 108 ? -5.362 6.174 -0.118 1.00 82.50 108 LEU A CA 1
ATOM 874 C C . LEU A 1 108 ? -5.081 7.649 0.194 1.00 82.50 108 LEU A C 1
ATOM 876 O O . LEU A 1 108 ? -4.643 7.994 1.298 1.00 82.50 108 LEU A O 1
ATOM 880 N N . LYS A 1 109 ? -5.395 8.544 -0.751 1.00 82.94 109 LYS A N 1
ATOM 881 C CA . LYS A 1 109 ? -5.234 9.990 -0.595 1.00 82.94 109 LYS A CA 1
ATOM 882 C C . LYS A 1 109 ? -6.143 10.527 0.513 1.00 82.94 109 LYS A C 1
ATOM 884 O O . LYS A 1 109 ? -7.366 10.377 0.463 1.00 82.94 109 LYS A O 1
ATOM 889 N N . LYS A 1 110 ? -5.534 11.204 1.493 1.00 80.62 110 LYS A N 1
ATOM 890 C CA . LYS A 1 110 ? -6.262 11.927 2.545 1.00 80.62 110 LYS A CA 1
ATOM 891 C C . LYS A 1 110 ? -7.245 12.922 1.919 1.00 80.62 110 LYS A C 1
ATOM 893 O O . LYS A 1 110 ? -6.915 13.562 0.921 1.00 80.62 110 LYS A O 1
ATOM 898 N N . TYR A 1 111 ? -8.422 13.049 2.531 1.00 83.06 111 TYR A N 1
ATOM 899 C CA . TYR A 1 111 ? -9.517 13.931 2.095 1.00 83.06 111 TYR A CA 1
ATOM 900 C C . TYR A 1 111 ? -10.176 13.560 0.757 1.00 83.06 111 TYR A C 1
ATOM 902 O O . TYR A 1 111 ? -10.953 14.345 0.220 1.00 83.06 111 TYR A O 1
ATOM 910 N N . SER A 1 112 ? -9.889 12.378 0.207 1.00 84.38 112 SER A N 1
ATOM 911 C CA . SER A 1 112 ? -10.676 11.839 -0.902 1.00 84.38 112 SER A CA 1
ATOM 912 C C . SER A 1 112 ? -12.072 11.436 -0.423 1.00 84.38 112 SER A C 1
ATOM 914 O O . SER A 1 112 ? -12.216 10.893 0.670 1.00 84.38 112 SER A O 1
ATOM 916 N N . PHE A 1 113 ? -13.090 11.632 -1.264 1.00 82.31 113 PHE A N 1
ATOM 917 C CA . PHE A 1 113 ? -14.435 11.091 -1.027 1.00 82.31 113 PHE A CA 1
ATOM 918 C C . PHE A 1 113 ? -14.467 9.556 -1.046 1.00 82.31 113 PHE A C 1
ATOM 920 O O . PHE A 1 113 ? -15.387 8.953 -0.507 1.00 82.31 113 PHE A O 1
ATOM 927 N N . GLU A 1 114 ? -13.456 8.927 -1.649 1.00 82.62 114 GLU A N 1
ATOM 928 C CA . GLU A 1 114 ? -13.299 7.473 -1.723 1.00 82.62 114 GLU A CA 1
ATOM 929 C C . GLU A 1 114 ? -12.260 6.958 -0.711 1.00 82.62 114 GLU A C 1
ATOM 931 O O . GLU A 1 114 ? -11.653 5.910 -0.929 1.00 82.62 114 GLU A O 1
ATOM 936 N N . ILE A 1 115 ? -11.982 7.708 0.365 1.00 84.69 115 ILE A N 1
ATOM 937 C CA . ILE A 1 115 ? -10.975 7.313 1.357 1.00 84.69 115 ILE A CA 1
ATOM 938 C C . ILE A 1 115 ? -11.301 5.951 1.982 1.00 84.69 115 ILE A C 1
ATOM 940 O O . ILE A 1 115 ? -12.430 5.686 2.386 1.00 84.69 115 ILE A O 1
ATOM 944 N N . ALA A 1 116 ? -10.291 5.086 2.058 1.00 80.62 116 ALA A N 1
ATOM 945 C CA . ALA A 1 116 ? -10.416 3.790 2.710 1.00 80.62 116 ALA A CA 1
ATOM 946 C C . ALA A 1 116 ? -10.221 3.886 4.230 1.00 80.62 116 ALA A C 1
ATOM 948 O O . ALA A 1 116 ? -9.297 4.556 4.714 1.00 80.62 116 ALA A O 1
ATOM 949 N N . GLU A 1 117 ? -11.029 3.120 4.957 1.00 80.81 117 GLU A N 1
ATOM 950 C CA . GLU A 1 117 ? -10.864 2.824 6.380 1.00 80.81 117 GLU A CA 1
ATOM 951 C C . GLU A 1 117 ? -10.427 1.366 6.567 1.00 80.81 117 GLU A C 1
ATOM 953 O O . GLU A 1 117 ? -10.618 0.525 5.683 1.00 80.81 117 GLU A O 1
ATOM 958 N N . VAL A 1 118 ? -9.782 1.078 7.699 1.00 78.88 118 VAL A N 1
ATOM 959 C CA . VAL A 1 118 ? -9.344 -0.276 8.056 1.00 78.88 118 VAL A CA 1
ATOM 960 C C . VAL A 1 118 ? -10.297 -0.817 9.108 1.00 78.88 118 VAL A C 1
ATOM 962 O O . VAL A 1 118 ? -10.580 -0.131 10.080 1.00 78.88 118 VAL A O 1
ATOM 965 N N . ASP A 1 119 ? -10.772 -2.041 8.902 1.00 76.44 119 ASP A N 1
ATOM 966 C CA . ASP A 1 119 ? -11.791 -2.666 9.739 1.00 76.44 119 ASP A CA 1
ATOM 967 C C . ASP A 1 119 ? -11.405 -4.110 10.100 1.00 76.44 119 ASP A C 1
ATOM 969 O O . ASP A 1 119 ? -10.616 -4.763 9.402 1.00 76.44 119 ASP A O 1
ATOM 973 N N . HIS A 1 120 ? -11.962 -4.612 11.200 1.00 74.69 120 HIS A N 1
ATOM 974 C CA . HIS A 1 120 ? -11.801 -5.992 11.632 1.00 74.69 120 HIS A CA 1
ATOM 975 C C . HIS A 1 120 ? -12.774 -6.910 10.889 1.00 74.69 120 HIS A C 1
ATOM 977 O O . HIS A 1 120 ? -13.985 -6.811 11.045 1.00 74.69 120 HIS A O 1
ATOM 983 N N . PHE A 1 121 ? -12.245 -7.892 10.154 1.00 74.50 121 PHE A N 1
ATOM 984 C CA . PHE A 1 121 ? -13.090 -8.897 9.501 1.00 74.50 121 PHE A CA 1
ATOM 985 C C . PHE A 1 121 ? -13.867 -9.767 10.506 1.00 74.50 121 PHE A C 1
ATOM 987 O O . PHE A 1 121 ? -15.019 -10.121 10.269 1.00 74.50 121 PHE A O 1
ATOM 994 N N . PHE A 1 122 ? -13.239 -10.111 11.634 1.00 74.81 122 PHE A N 1
ATOM 995 C CA . PHE A 1 122 ? -13.907 -10.777 12.749 1.00 74.81 122 PHE A CA 1
ATOM 996 C C . PHE A 1 122 ? -14.216 -9.751 13.840 1.00 74.81 122 PHE A C 1
ATOM 998 O O . PHE A 1 122 ? -13.279 -9.085 14.286 1.00 74.81 122 PHE A O 1
ATOM 1005 N N . PRO A 1 123 ? -15.473 -9.639 14.305 1.00 71.75 123 PRO A N 1
ATOM 1006 C CA . PRO A 1 123 ? -15.826 -8.710 15.370 1.00 71.75 123 PRO A CA 1
ATOM 1007 C C . PRO A 1 123 ? -14.955 -8.950 16.604 1.00 71.75 123 PRO A C 1
ATOM 1009 O O . PRO A 1 123 ? -14.865 -10.074 17.099 1.00 71.75 123 PRO A O 1
ATOM 1012 N N . HIS A 1 124 ? -14.306 -7.898 17.101 1.00 65.56 124 HIS A N 1
ATOM 1013 C CA . HIS A 1 124 ? -13.459 -8.004 18.289 1.00 65.56 124 HIS A CA 1
ATOM 1014 C C . HIS A 1 124 ? -14.287 -8.172 19.578 1.00 65.56 124 HIS A C 1
ATOM 1016 O O . HIS A 1 124 ? -13.823 -8.789 20.537 1.00 65.56 124 HIS A O 1
ATOM 1022 N N . ARG A 1 125 ? -15.529 -7.665 19.592 1.00 65.88 125 ARG A N 1
ATOM 1023 C CA . ARG A 1 125 ? -16.536 -7.883 20.641 1.00 65.88 125 ARG A CA 1
ATOM 1024 C C . ARG A 1 125 ? -17.926 -8.012 20.005 1.00 65.88 125 ARG A C 1
ATOM 1026 O O . ARG A 1 125 ? -18.197 -7.344 19.008 1.00 65.88 125 ARG A O 1
ATOM 1033 N N . LEU A 1 126 ? -18.756 -8.889 20.574 1.00 55.41 126 LEU A N 1
ATOM 1034 C CA . LEU A 1 126 ? -20.206 -8.958 20.345 1.00 55.41 126 LEU A CA 1
ATOM 1035 C C . LEU A 1 126 ? -20.927 -8.082 21.371 1.00 55.41 126 LEU A C 1
ATOM 1037 O O . LEU A 1 126 ? -20.431 -8.031 22.521 1.00 55.41 126 LEU A O 1
#

Sequence (126 aa):
NKNINNRFFYDERKSMGGLLLTDNFLKIAESASFDDLNQETDSRWRLVETAWSLGISKNVVQIAFDQETDLLHTQNSNMKRVDITSSRSALNGYQKGKCFYCFRKISLKKYSFEIAEVDHFFPHRL

Radius of gyration: 17.92 Å; chains: 1; bounding box: 47×34×46 Å

Secondary structure (DSSP, 8-state):
-PPPSS-SEEEETTTTSEEEE-HHHHGGGGSTTHHHHHHHHHHHHHHHHHHHHTT--TT----EEETTTTEEEEE-TTS-EEE-GGGGGGGHHHHTTB-TTT--B-B-STT-TTB-----SS-S--

pLDDT: mean 79.95, std 9.19, range [47.5, 93.88]

Foldseek 3Di:
DDDDPQDQWDDCCPPPNDIHGDCSVVCCVVDPCVLLVVLLVVLLVVLVVVCVVLVHPSVPFDWDADPVVRFIWGAGPVRDTDTSRSSVSVVCVVVVQADPPPRDGADCDPPDPRHDGDDDPDDPDD